Protein AF-A0A6J4VKR8-F1 (afdb_monomer)

Nearest PDB structures (foldseek):
  7odt-assembly1_a  TM=1.855E-01  e=5.784E+00  Homo sapiens

Structure (mmCIF, N/CA/C/O backbone):
data_AF-A0A6J4VKR8-F1
#
_entry.id   AF-A0A6J4VKR8-F1
#
loop_
_atom_site.group_PDB
_atom_site.id
_atom_site.type_symbol
_atom_site.label_atom_id
_atom_site.label_alt_id
_atom_site.label_comp_id
_atom_site.label_asym_id
_atom_site.label_entity_id
_atom_site.label_seq_id
_atom_site.pdbx_PDB_ins_code
_atom_site.Cartn_x
_atom_site.Cartn_y
_atom_site.Cartn_z
_atom_site.occupancy
_atom_site.B_iso_or_equiv
_atom_site.auth_seq_id
_atom_site.auth_comp_id
_atom_site.auth_asym_id
_atom_site.auth_atom_id
_atom_site.pdbx_PDB_model_num
ATOM 1 N N . MET A 1 1 ? -41.207 -8.679 22.354 1.00 46.62 1 MET A N 1
ATOM 2 C CA . MET A 1 1 ? -40.301 -7.636 22.873 1.00 46.62 1 MET A CA 1
ATOM 3 C C . MET A 1 1 ? -38.888 -8.066 22.545 1.00 46.62 1 MET A C 1
ATOM 5 O O . MET A 1 1 ? -38.474 -9.127 22.996 1.00 46.62 1 MET A O 1
ATOM 9 N N . GLU A 1 2 ? -38.214 -7.331 21.670 1.00 57.44 2 GLU A N 1
ATOM 10 C CA . GLU A 1 2 ? -36.848 -7.642 21.250 1.00 57.44 2 GLU A CA 1
ATOM 11 C C . GLU A 1 2 ? -35.891 -7.236 22.377 1.00 57.44 2 GLU A C 1
ATOM 13 O O . GLU A 1 2 ? -35.960 -6.120 22.885 1.00 57.44 2 GLU A O 1
ATOM 18 N N . THR A 1 3 ? -35.076 -8.176 22.856 1.00 74.75 3 THR A N 1
ATOM 19 C CA . THR A 1 3 ? -34.140 -7.924 23.958 1.00 74.75 3 THR A CA 1
ATOM 20 C C . THR A 1 3 ? -32.830 -7.422 23.375 1.00 74.75 3 THR A C 1
ATOM 22 O O . THR A 1 3 ? -32.037 -8.205 22.855 1.00 74.75 3 THR A O 1
ATOM 25 N N . THR A 1 4 ? -32.602 -6.112 23.457 1.00 83.56 4 THR A N 1
ATOM 26 C CA . THR A 1 4 ? -31.328 -5.499 23.070 1.00 83.56 4 THR A CA 1
ATOM 27 C C . THR A 1 4 ? -30.211 -6.016 23.975 1.00 83.56 4 THR A C 1
ATOM 29 O O . THR A 1 4 ? -30.364 -6.095 25.197 1.00 83.56 4 THR A O 1
ATOM 32 N N . ARG A 1 5 ? -29.083 -6.403 23.375 1.00 89.00 5 ARG A N 1
ATOM 33 C CA . ARG A 1 5 ? -27.924 -6.963 24.079 1.00 89.00 5 ARG A CA 1
ATOM 34 C C . ARG A 1 5 ? -26.658 -6.197 23.729 1.00 89.00 5 ARG A C 1
ATOM 36 O O . ARG A 1 5 ? -26.499 -5.710 22.612 1.00 89.00 5 ARG A O 1
ATOM 43 N N . LEU A 1 6 ? -25.750 -6.136 24.690 1.00 84.94 6 LEU A N 1
ATOM 44 C CA . LEU A 1 6 ? -24.392 -5.641 24.520 1.00 84.94 6 LEU A CA 1
ATOM 45 C C . LEU A 1 6 ? -23.575 -6.602 23.638 1.00 84.94 6 LEU A C 1
ATOM 47 O O . LEU A 1 6 ? -23.917 -7.776 23.484 1.00 84.94 6 LEU A O 1
ATOM 51 N N .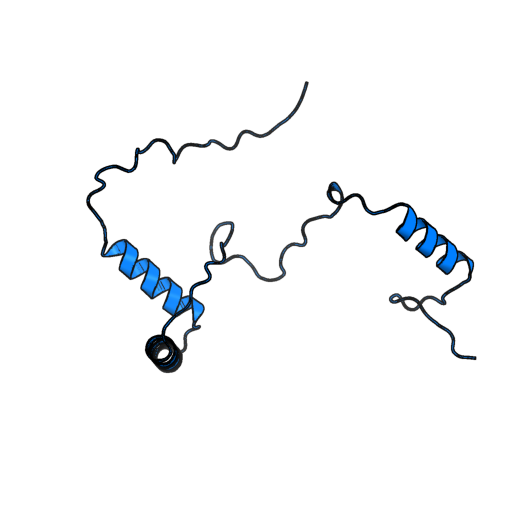 ARG A 1 7 ? -22.448 -6.130 23.084 1.00 84.88 7 ARG A N 1
ATOM 52 C CA . ARG A 1 7 ? -21.548 -6.946 22.235 1.00 84.88 7 ARG A CA 1
ATOM 53 C C . ARG A 1 7 ? -21.028 -8.217 22.915 1.00 84.88 7 ARG A C 1
ATOM 55 O O . ARG A 1 7 ? -20.684 -9.171 22.229 1.00 84.88 7 ARG A O 1
ATOM 62 N N . ASN A 1 8 ? -20.971 -8.231 24.243 1.00 85.25 8 ASN A N 1
ATOM 63 C CA . ASN A 1 8 ? -20.580 -9.385 25.055 1.00 85.25 8 ASN A CA 1
ATOM 64 C C . ASN A 1 8 ? -21.751 -10.354 25.346 1.00 85.25 8 ASN A C 1
ATOM 66 O O . ASN A 1 8 ? -21.578 -11.307 26.100 1.00 85.25 8 ASN A O 1
ATOM 70 N N . GLY A 1 9 ? -22.938 -10.115 24.777 1.00 86.56 9 GLY A N 1
ATOM 71 C CA . GLY A 1 9 ? -24.130 -10.949 24.938 1.00 86.56 9 GLY A CA 1
ATOM 72 C C . GLY A 1 9 ? -24.971 -10.650 26.182 1.00 86.56 9 GLY A C 1
ATOM 73 O O . GLY A 1 9 ? -26.026 -11.267 26.343 1.00 86.56 9 GLY A O 1
ATOM 74 N N . GLN A 1 10 ? -24.553 -9.713 27.039 1.00 87.69 10 GLN A N 1
ATOM 75 C CA . GLN A 1 10 ? -25.320 -9.329 28.226 1.00 87.69 10 GLN A CA 1
ATOM 76 C C . GLN A 1 10 ? -26.546 -8.476 27.862 1.00 87.69 10 GLN A C 1
ATOM 78 O O . GLN A 1 10 ? -26.496 -7.722 26.886 1.00 87.69 10 GLN A O 1
ATOM 83 N N . PRO A 1 11 ? -27.663 -8.589 28.603 1.00 89.31 11 PRO A N 1
ATOM 84 C CA . PRO A 1 11 ? -28.844 -7.763 28.369 1.00 89.31 11 PRO A CA 1
ATOM 85 C C . PRO A 1 11 ? -28.536 -6.285 28.626 1.00 89.31 11 PRO A C 1
ATOM 87 O O . PRO A 1 11 ? -27.877 -5.947 29.608 1.00 89.31 11 PRO A O 1
ATOM 90 N N . LEU A 1 12 ? -29.024 -5.405 27.750 1.00 89.50 12 LEU A N 1
ATOM 91 C CA . LEU A 1 12 ? -28.914 -3.964 27.950 1.00 89.50 12 LEU A CA 1
ATOM 92 C C . LEU A 1 12 ? -29.944 -3.525 29.003 1.00 89.50 12 LEU A C 1
ATOM 94 O O . LEU A 1 12 ? -31.138 -3.451 28.713 1.00 89.50 12 LEU A O 1
ATOM 98 N N . THR A 1 13 ? -29.486 -3.278 30.230 1.00 90.94 13 THR A N 1
ATOM 99 C CA . THR A 1 13 ? -30.304 -2.707 31.310 1.00 90.94 13 THR A CA 1
ATOM 100 C C . THR A 1 13 ? -30.277 -1.177 31.261 1.00 90.94 13 THR A C 1
ATOM 102 O O . THR A 1 13 ? -29.397 -0.587 30.634 1.00 90.94 13 THR A O 1
ATOM 105 N N . ALA A 1 14 ? -31.230 -0.521 31.933 1.00 87.94 14 ALA A N 1
ATOM 106 C CA . ALA A 1 14 ? -31.230 0.939 32.068 1.00 87.94 14 ALA A CA 1
ATOM 107 C C . ALA A 1 14 ? -29.949 1.438 32.762 1.00 87.94 14 ALA A C 1
ATOM 109 O O . ALA A 1 14 ? -29.295 2.347 32.271 1.00 87.94 14 ALA A O 1
ATOM 110 N N . GLU A 1 15 ? -29.520 0.746 33.818 1.00 87.44 15 GLU A N 1
ATOM 111 C CA . GLU A 1 15 ? -28.275 1.030 34.543 1.00 87.44 15 GLU A CA 1
ATOM 112 C C . GLU A 1 15 ? -27.036 0.924 33.639 1.00 87.44 15 GLU A C 1
ATOM 114 O O . GLU A 1 15 ? -26.147 1.770 33.697 1.00 87.44 15 GLU A O 1
ATOM 119 N N . ALA A 1 16 ? -26.983 -0.090 32.764 1.00 86.81 16 ALA A N 1
ATOM 120 C CA . ALA A 1 16 ? -25.905 -0.226 31.789 1.00 86.81 16 ALA A CA 1
ATOM 121 C C . ALA A 1 16 ? -25.934 0.907 30.753 1.00 86.81 16 ALA A C 1
ATOM 123 O O . ALA A 1 16 ? -24.880 1.371 30.328 1.00 86.81 16 ALA A O 1
ATOM 124 N N . SER A 1 17 ? -27.124 1.367 30.357 1.00 89.25 17 SER A N 1
ATOM 125 C CA . SER A 1 17 ? -27.273 2.511 29.455 1.00 89.25 17 SER A CA 1
ATOM 126 C C . SER A 1 17 ? -26.754 3.800 30.093 1.00 89.25 17 SER A C 1
ATOM 128 O O . SER A 1 17 ? -25.974 4.510 29.463 1.00 89.25 17 SER A O 1
ATOM 130 N N . ASP A 1 18 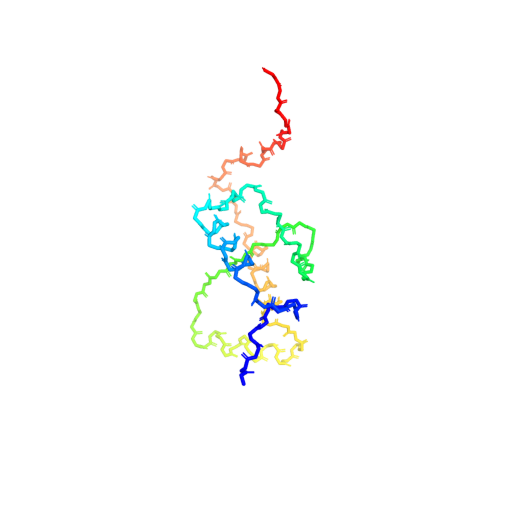? -27.132 4.080 31.340 1.00 90.81 18 ASP A N 1
ATOM 131 C CA . ASP A 1 18 ? -26.706 5.291 32.053 1.00 90.81 18 ASP A CA 1
ATOM 132 C C . ASP A 1 18 ? -25.192 5.294 32.303 1.00 90.81 18 ASP A C 1
ATOM 134 O O . ASP A 1 18 ? -24.528 6.314 32.112 1.00 90.81 18 ASP A O 1
ATOM 138 N N . ALA A 1 19 ? -24.618 4.135 32.642 1.00 87.50 19 ALA A N 1
ATOM 139 C CA . ALA A 1 19 ? -23.174 3.981 32.793 1.00 87.50 19 ALA A CA 1
ATOM 140 C C . ALA A 1 19 ? -22.414 4.257 31.483 1.00 87.50 19 ALA A C 1
ATOM 142 O O . ALA A 1 19 ? -21.392 4.941 31.502 1.00 87.50 19 ALA A O 1
ATOM 143 N N . LEU A 1 20 ? -22.929 3.777 30.345 1.00 86.38 20 LEU A N 1
ATOM 144 C CA . LEU A 1 20 ? -22.331 4.017 29.027 1.00 86.38 20 LEU A CA 1
ATOM 145 C C . LEU A 1 20 ? -22.429 5.488 28.599 1.00 86.38 20 LEU A C 1
ATOM 147 O O . LEU A 1 20 ? -21.496 6.010 27.992 1.00 86.38 20 LEU A O 1
ATOM 151 N N . VAL A 1 21 ? -23.538 6.164 28.920 1.00 90.44 21 VAL A N 1
ATOM 152 C CA . VAL A 1 21 ? -23.681 7.612 28.688 1.00 90.44 21 VAL A CA 1
ATOM 153 C C . VAL A 1 21 ? -22.660 8.379 29.526 1.00 90.44 21 VAL A C 1
ATOM 155 O O . VAL A 1 21 ? -21.942 9.221 28.993 1.00 90.44 21 VAL A O 1
ATOM 158 N N . GLN A 1 22 ? -22.531 8.045 30.810 1.00 88.94 22 GLN A N 1
ATOM 159 C CA . GLN A 1 22 ? -21.566 8.692 31.695 1.00 88.94 22 GLN A CA 1
ATOM 160 C C . GLN A 1 22 ? -20.118 8.475 31.229 1.00 88.94 22 GLN A C 1
ATOM 162 O O . GLN A 1 22 ? -19.314 9.407 31.267 1.00 88.94 22 GLN A O 1
ATOM 167 N N . GLU A 1 23 ? -19.778 7.267 30.774 1.00 83.06 23 GLU A N 1
ATOM 168 C CA . GLU A 1 23 ? -18.466 6.951 30.195 1.00 83.06 23 GLU A CA 1
ATOM 169 C C . GLU A 1 23 ? -18.178 7.822 28.962 1.00 83.06 23 GLU A C 1
ATOM 171 O O . GLU A 1 23 ? -17.100 8.409 28.857 1.00 83.06 23 GLU A O 1
ATOM 176 N N . ALA A 1 24 ? -19.157 7.971 28.065 1.00 84.06 24 ALA A N 1
ATOM 177 C CA . ALA A 1 24 ? -19.023 8.790 26.863 1.00 84.06 24 ALA A CA 1
ATOM 178 C C . ALA A 1 24 ? -18.826 10.287 27.174 1.00 84.06 24 ALA A C 1
ATOM 180 O O . ALA A 1 24 ? -17.996 10.933 26.535 1.00 84.06 24 ALA A O 1
ATOM 181 N N . GLU A 1 25 ? -19.549 1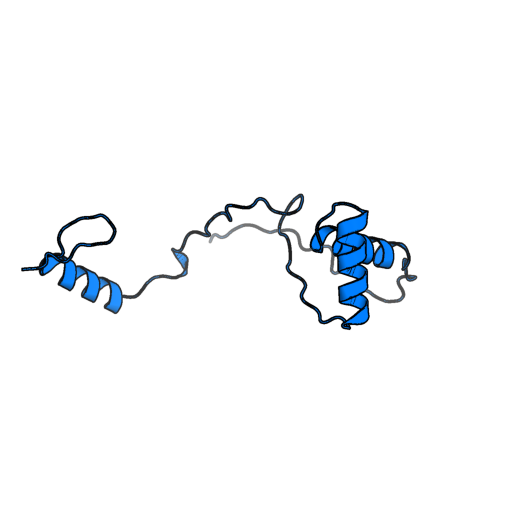0.820 28.162 1.00 89.25 25 GLU A N 1
ATOM 182 C CA . GLU A 1 25 ? -19.450 12.222 28.605 1.00 89.25 25 GLU A CA 1
ATOM 183 C C . GLU A 1 25 ? -18.137 12.513 29.355 1.00 89.25 25 GLU A C 1
ATOM 185 O O . GLU A 1 25 ? -17.585 13.608 29.257 1.00 89.25 25 GLU A O 1
ATOM 190 N N . THR A 1 26 ? -17.604 11.530 30.090 1.00 87.31 26 THR A N 1
ATOM 191 C CA . THR A 1 26 ? -16.343 11.671 30.846 1.00 87.31 26 THR A CA 1
ATOM 192 C C . THR A 1 26 ? -15.125 11.743 29.915 1.00 87.31 26 THR A C 1
ATOM 194 O O . THR A 1 26 ? -14.109 12.350 30.261 1.00 87.31 26 THR A O 1
ATOM 197 N N . GLY A 1 27 ? -15.239 11.174 28.711 1.00 74.44 27 GLY A N 1
ATOM 198 C CA . GLY A 1 27 ? -14.174 11.139 27.714 1.00 74.44 27 GLY A CA 1
ATOM 199 C C . GLY A 1 27 ? -13.101 10.084 28.009 1.00 74.44 27 GLY A C 1
ATOM 200 O O . GLY A 1 27 ? -12.989 9.550 29.110 1.00 74.44 27 GLY A O 1
ATOM 201 N N . PHE A 1 28 ? -12.292 9.766 26.995 1.00 77.62 28 PHE A N 1
ATOM 202 C CA . PHE A 1 28 ? -11.190 8.804 27.105 1.00 77.62 28 PHE A CA 1
ATOM 203 C C . PHE A 1 28 ? -9.848 9.532 27.198 1.00 77.62 28 PHE A C 1
ATOM 205 O O . PHE A 1 28 ? -9.618 10.462 26.430 1.00 77.62 28 PHE A O 1
ATOM 212 N N . ALA A 1 29 ? -8.953 9.070 28.078 1.00 80.81 29 ALA A N 1
ATOM 213 C CA . ALA A 1 29 ? -7.560 9.516 28.153 1.00 80.81 29 ALA A CA 1
ATOM 214 C C . ALA A 1 29 ? -6.729 8.816 27.056 1.00 80.81 29 ALA A C 1
ATOM 216 O O . ALA A 1 29 ? -6.449 7.615 27.183 1.00 80.81 29 ALA A O 1
ATOM 217 N N . PRO A 1 30 ? -6.346 9.498 25.956 1.00 74.69 30 PRO A N 1
ATOM 218 C CA . PRO A 1 30 ? -5.660 8.864 24.828 1.00 74.69 30 PRO A CA 1
ATOM 219 C C . PRO A 1 30 ? -4.323 8.223 25.216 1.00 74.69 30 PRO A C 1
ATOM 221 O O . PRO A 1 30 ? -3.892 7.252 24.598 1.00 74.69 30 PRO A O 1
ATOM 224 N N . GLU A 1 31 ? -3.690 8.729 26.272 1.00 77.56 31 GLU A N 1
ATOM 225 C CA . GLU A 1 31 ? -2.407 8.270 26.808 1.00 77.56 31 GLU A CA 1
ATOM 226 C C . GLU A 1 31 ? -2.511 6.874 27.443 1.00 77.56 31 GLU A C 1
ATOM 228 O O . GLU A 1 31 ? -1.514 6.164 27.565 1.00 77.56 31 GLU A O 1
ATOM 233 N N . GLN A 1 32 ? -3.719 6.456 27.831 1.00 79.31 32 GLN A N 1
ATOM 234 C CA . GLN A 1 32 ? -3.988 5.137 28.410 1.00 79.31 32 GLN A CA 1
ATOM 235 C C . GLN A 1 32 ? -4.260 4.067 27.343 1.00 79.31 32 GLN A C 1
ATOM 237 O O . GLN A 1 32 ? -4.340 2.872 27.657 1.00 79.31 32 GLN A O 1
ATOM 242 N N . ILE A 1 33 ? -4.394 4.467 26.075 1.00 78.94 33 ILE A N 1
ATOM 243 C CA . ILE A 1 33 ? -4.622 3.543 24.967 1.00 78.94 33 ILE A CA 1
ATOM 244 C C . ILE A 1 33 ? -3.328 2.772 24.712 1.00 78.94 33 ILE A C 1
ATOM 246 O O . ILE A 1 33 ? -2.353 3.294 24.173 1.00 78.94 33 ILE A O 1
ATOM 250 N N . ARG A 1 34 ? -3.320 1.484 25.071 1.00 72.44 34 ARG A N 1
ATOM 251 C CA . ARG A 1 34 ? -2.192 0.604 24.754 1.00 72.44 34 ARG A CA 1
ATOM 252 C C . ARG A 1 34 ? -2.074 0.446 23.235 1.00 72.44 34 ARG A C 1
ATOM 254 O O . ARG A 1 34 ? -3.065 0.072 22.597 1.00 72.44 34 ARG A O 1
ATOM 261 N N . PRO A 1 35 ? -0.881 0.651 22.647 1.00 65.62 35 PRO A N 1
ATOM 262 C CA . PRO A 1 35 ? -0.645 0.336 21.250 1.00 65.62 35 PRO A CA 1
ATOM 263 C C . PRO A 1 35 ? -0.963 -1.135 21.018 1.00 65.62 35 PRO A C 1
ATOM 265 O O . PRO A 1 35 ? -0.418 -2.025 21.674 1.00 65.62 35 PRO A O 1
ATOM 268 N N . ARG A 1 36 ? -1.875 -1.403 20.089 1.00 66.56 36 ARG A N 1
ATOM 269 C CA . ARG A 1 36 ? -2.165 -2.769 19.680 1.00 66.56 36 ARG A CA 1
ATOM 270 C C . ARG A 1 36 ? -0.945 -3.265 18.907 1.00 66.56 36 ARG A C 1
ATOM 272 O O . ARG A 1 36 ? -0.580 -2.660 17.900 1.00 66.56 36 ARG A O 1
ATOM 279 N N . THR A 1 37 ? -0.304 -4.338 19.368 1.00 59.59 37 THR A N 1
ATOM 280 C CA . THR A 1 37 ? 0.672 -5.054 18.541 1.00 59.59 37 THR A CA 1
ATOM 281 C C . THR A 1 37 ? -0.040 -5.442 17.258 1.00 59.59 37 THR A C 1
ATOM 283 O O . THR A 1 37 ? -1.054 -6.138 17.301 1.00 59.59 37 THR A O 1
ATOM 286 N N . ALA A 1 38 ? 0.424 -4.913 16.127 1.00 60.31 38 ALA A N 1
ATOM 287 C CA . ALA A 1 38 ? -0.124 -5.291 14.840 1.00 60.31 38 ALA A CA 1
ATOM 288 C C . ALA A 1 38 ? 0.011 -6.814 14.704 1.00 60.31 38 ALA A C 1
ATOM 290 O O . ALA A 1 38 ? 1.103 -7.348 14.879 1.00 60.31 38 ALA A O 1
ATOM 291 N N . ASP A 1 39 ? -1.082 -7.508 14.374 1.00 59.72 39 ASP A N 1
ATOM 292 C CA . ASP A 1 39 ? -1.094 -8.971 14.194 1.00 59.72 39 ASP A CA 1
ATOM 293 C C . ASP A 1 39 ? -0.132 -9.446 13.087 1.00 59.72 39 ASP A C 1
ATOM 295 O O . ASP A 1 39 ? 0.123 -10.638 12.929 1.00 59.72 39 ASP A O 1
ATOM 299 N N . ARG A 1 40 ? 0.413 -8.515 12.294 1.00 57.81 40 ARG A N 1
ATOM 300 C CA . ARG A 1 40 ? 1.389 -8.794 11.249 1.00 57.81 40 ARG A CA 1
ATOM 301 C C . ARG A 1 40 ? 2.785 -8.348 11.707 1.00 57.81 40 ARG A C 1
ATOM 303 O O . ARG A 1 40 ? 2.964 -7.157 11.967 1.00 57.81 40 ARG A O 1
ATOM 310 N N . PRO A 1 41 ? 3.773 -9.261 11.753 1.00 61.12 41 PRO A N 1
ATOM 311 C CA . PRO A 1 41 ? 5.141 -8.905 12.104 1.00 61.12 41 PRO A CA 1
ATOM 312 C C . PRO A 1 41 ? 5.707 -7.850 11.137 1.00 61.12 41 PRO A C 1
ATOM 314 O O . PRO A 1 41 ? 5.342 -7.843 9.953 1.00 61.12 41 PRO A O 1
ATOM 317 N N . PRO A 1 42 ? 6.582 -6.953 11.625 1.00 60.91 42 PRO A N 1
ATOM 318 C CA . PRO A 1 42 ? 7.239 -5.963 10.785 1.00 60.91 42 PRO A CA 1
ATOM 319 C C . PRO A 1 42 ? 8.102 -6.628 9.705 1.00 60.91 42 PRO A C 1
ATOM 321 O O . PRO A 1 42 ? 8.570 -7.760 9.844 1.00 60.91 42 PRO A O 1
ATOM 324 N N . LEU A 1 43 ? 8.31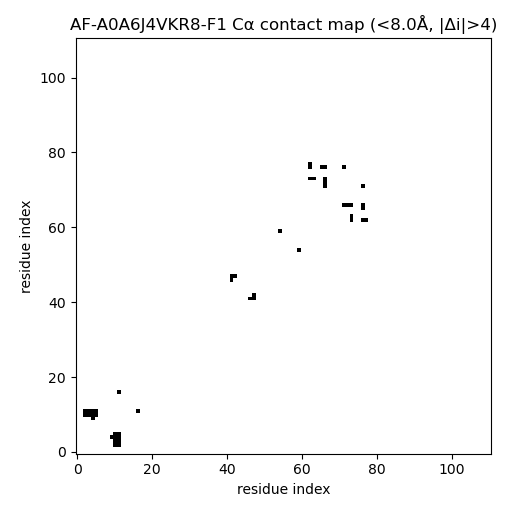9 -5.907 8.606 1.00 62.84 43 LEU A N 1
ATOM 325 C CA . LEU A 1 43 ? 9.257 -6.304 7.562 1.00 62.84 43 LEU A CA 1
ATOM 326 C C . LEU A 1 43 ? 10.689 -6.066 8.068 1.00 62.84 43 LEU A C 1
ATOM 328 O O . LEU A 1 43 ? 11.215 -4.966 7.929 1.00 62.84 43 LEU A O 1
ATOM 332 N N . GLY A 1 44 ? 11.299 -7.100 8.654 1.00 65.50 44 GLY A N 1
ATOM 333 C CA . GLY A 1 44 ? 12.685 -7.086 9.139 1.00 65.50 44 GLY A CA 1
ATOM 334 C C . GLY A 1 44 ? 12.833 -6.713 10.618 1.00 65.50 44 GLY A C 1
ATOM 335 O O . GLY A 1 44 ? 11.903 -6.858 11.411 1.00 65.50 44 GLY A O 1
ATOM 336 N N . TYR A 1 45 ? 14.030 -6.255 10.996 1.00 58.09 45 TYR A N 1
ATOM 337 C CA . TYR A 1 45 ? 14.323 -5.788 12.352 1.00 58.09 45 TYR A CA 1
ATOM 338 C C . TYR A 1 45 ? 13.893 -4.321 12.50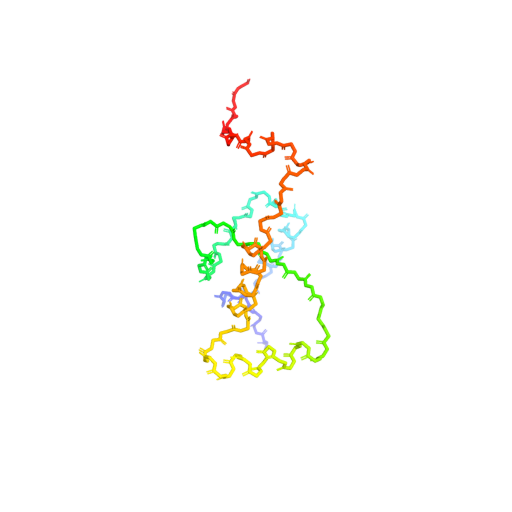6 1.00 58.09 45 TYR A C 1
ATOM 340 O O . TYR A 1 45 ? 14.549 -3.425 11.982 1.00 58.09 45 TYR A O 1
ATOM 348 N N . GLY A 1 46 ? 12.801 -4.076 13.237 1.00 66.25 46 GLY A N 1
ATOM 349 C CA . GLY A 1 46 ? 12.363 -2.731 13.632 1.00 66.25 46 GLY A CA 1
ATOM 350 C C . GLY A 1 46 ? 11.135 -2.193 12.890 1.00 66.25 46 GLY A C 1
ATOM 351 O O . GLY A 1 46 ? 10.385 -2.927 12.249 1.00 66.25 46 GLY A O 1
ATOM 352 N N . THR A 1 47 ? 10.892 -0.890 13.033 1.00 70.38 47 THR A N 1
ATOM 353 C CA . THR A 1 47 ? 9.707 -0.205 12.499 1.00 70.38 47 THR A CA 1
ATOM 354 C C . THR A 1 47 ? 9.730 -0.153 10.972 1.00 70.38 47 THR A C 1
ATOM 356 O O . THR A 1 47 ? 10.660 0.377 10.371 1.00 70.38 47 THR A O 1
ATOM 359 N N . SER A 1 48 ? 8.679 -0.659 10.323 1.00 73.12 48 SER A N 1
ATOM 360 C CA . SER A 1 48 ? 8.498 -0.522 8.874 1.00 73.12 48 SER A CA 1
ATOM 361 C C . SER A 1 48 ? 7.747 0.769 8.536 1.00 73.12 48 SER A C 1
ATOM 363 O O . SER A 1 48 ? 6.633 0.982 9.014 1.00 73.12 48 SER A O 1
ATOM 365 N N . PHE A 1 49 ? 8.317 1.607 7.668 1.00 79.94 49 PHE A N 1
ATOM 366 C CA . PHE A 1 49 ? 7.674 2.838 7.198 1.00 79.94 49 PHE A CA 1
ATOM 367 C C . PHE A 1 49 ? 6.884 2.603 5.907 1.00 79.94 49 PHE A C 1
ATOM 369 O O . PHE A 1 49 ? 7.329 1.900 4.998 1.00 79.94 49 PHE A O 1
ATOM 376 N N . ARG A 1 50 ? 5.699 3.215 5.805 1.00 82.44 50 ARG A N 1
ATOM 377 C CA . ARG A 1 50 ? 4.875 3.160 4.592 1.00 82.44 50 ARG A CA 1
ATOM 378 C C . ARG A 1 50 ? 5.231 4.321 3.667 1.00 82.44 50 ARG A C 1
ATOM 380 O O . ARG A 1 50 ? 4.925 5.467 3.976 1.00 82.44 50 ARG A O 1
ATOM 387 N N . VAL A 1 51 ? 5.780 4.008 2.497 1.00 82.69 51 VAL A N 1
ATOM 388 C CA . VAL A 1 51 ? 6.011 4.974 1.413 1.00 82.69 51 VAL A CA 1
ATOM 389 C C . VAL A 1 51 ? 4.880 4.853 0.389 1.00 82.69 51 VAL A C 1
ATOM 391 O O . VAL A 1 51 ? 4.547 3.749 -0.040 1.00 82.69 51 VAL A O 1
ATOM 394 N N . GLN A 1 52 ? 4.256 5.974 0.018 1.00 89.06 52 GLN A N 1
ATOM 395 C CA . GLN A 1 52 ? 3.179 6.021 -0.979 1.00 89.06 52 GLN A CA 1
ATOM 396 C C . GLN A 1 52 ? 3.557 6.990 -2.095 1.00 89.06 52 GLN A C 1
ATOM 398 O O . GLN A 1 52 ? 3.840 8.153 -1.829 1.00 89.06 52 GLN A O 1
ATOM 403 N N . PHE A 1 53 ? 3.527 6.526 -3.341 1.00 89.62 53 PHE A N 1
ATOM 404 C CA . PHE A 1 53 ? 3.766 7.355 -4.518 1.00 89.62 53 PHE A CA 1
ATOM 405 C C . PHE A 1 53 ? 2.887 6.895 -5.680 1.00 89.62 53 PHE A C 1
ATOM 407 O O . PHE A 1 53 ? 2.375 5.773 -5.694 1.00 89.62 53 PHE A O 1
ATOM 414 N N . ARG A 1 54 ? 2.680 7.791 -6.646 1.00 93.81 54 ARG A N 1
ATOM 415 C CA . ARG A 1 54 ? 1.931 7.496 -7.870 1.00 93.81 54 ARG A CA 1
ATOM 416 C C . ARG A 1 54 ? 2.886 7.004 -8.948 1.00 93.81 54 ARG A C 1
ATOM 418 O O . ARG A 1 54 ? 4.001 7.498 -9.062 1.00 93.81 54 ARG A O 1
ATOM 425 N N . VAL A 1 55 ? 2.414 6.067 -9.758 1.00 92.94 55 VAL A N 1
ATOM 426 C CA . VAL A 1 55 ? 3.126 5.554 -10.931 1.00 92.94 55 VAL A CA 1
ATOM 427 C C . VAL A 1 55 ? 2.257 5.712 -12.170 1.00 92.94 55 VAL A C 1
ATOM 429 O O . VAL A 1 55 ? 1.034 5.827 -12.066 1.00 92.94 55 VAL A O 1
ATOM 432 N N . SER A 1 56 ? 2.884 5.721 -13.345 1.00 96.06 56 SER A N 1
ATOM 433 C CA . SER A 1 56 ? 2.140 5.673 -14.605 1.00 96.06 56 SER A CA 1
ATOM 434 C C . SER A 1 56 ? 1.407 4.332 -14.754 1.00 96.06 56 SER A C 1
ATOM 436 O O . SER A 1 56 ? 1.817 3.325 -14.168 1.00 96.06 56 SER A O 1
ATOM 438 N N . SER A 1 57 ? 0.352 4.297 -15.572 1.00 95.50 57 SER A N 1
ATOM 439 C CA . SER A 1 57 ? -0.361 3.051 -15.891 1.00 95.50 57 SER A CA 1
ATOM 440 C C . SER A 1 57 ? 0.574 2.001 -16.496 1.00 95.50 57 SER A C 1
ATOM 442 O O . SER A 1 57 ? 0.551 0.849 -16.079 1.00 95.50 57 SER A O 1
ATOM 444 N N . ALA A 1 58 ? 1.465 2.409 -17.403 1.00 95.44 58 ALA A N 1
ATOM 445 C CA . ALA A 1 58 ? 2.448 1.523 -18.021 1.00 95.44 58 ALA A CA 1
ATOM 446 C C . ALA A 1 58 ? 3.392 0.891 -16.983 1.00 95.44 58 ALA A C 1
ATOM 448 O O . ALA A 1 58 ? 3.664 -0.308 -17.029 1.00 95.44 58 ALA A O 1
ATOM 449 N N . THR A 1 59 ? 3.853 1.678 -16.007 1.00 93.81 59 THR A N 1
ATOM 450 C CA . THR A 1 59 ? 4.691 1.182 -14.906 1.00 93.81 59 THR A CA 1
ATOM 451 C C . THR A 1 59 ? 3.934 0.190 -14.026 1.00 93.81 59 THR A C 1
ATOM 453 O O . THR A 1 59 ? 4.504 -0.818 -13.610 1.00 93.81 59 THR A O 1
ATOM 456 N N . PHE A 1 60 ? 2.654 0.449 -13.751 1.00 93.50 60 PHE A N 1
ATOM 457 C CA . PHE A 1 60 ? 1.823 -0.455 -12.961 1.00 93.50 60 PHE A CA 1
ATOM 458 C C . PHE A 1 60 ? 1.590 -1.798 -13.671 1.00 93.50 60 PHE A C 1
ATOM 460 O O . PHE A 1 60 ? 1.765 -2.849 -13.056 1.00 93.50 60 PHE A O 1
ATOM 467 N N . GLU A 1 61 ? 1.290 -1.783 -14.970 1.00 96.25 61 GLU A N 1
ATOM 468 C CA . GLU A 1 61 ? 1.133 -3.011 -15.762 1.00 96.25 61 GLU A CA 1
ATOM 469 C C . GLU A 1 61 ? 2.435 -3.819 -15.835 1.00 96.25 61 GLU A C 1
ATOM 471 O O . GLU A 1 61 ? 2.430 -5.036 -15.639 1.00 96.25 61 GLU A O 1
ATOM 476 N N . ALA A 1 62 ? 3.575 -3.148 -16.030 1.00 94.81 62 ALA A N 1
ATOM 477 C CA . ALA A 1 62 ? 4.883 -3.800 -16.011 1.00 94.81 62 ALA A CA 1
ATOM 478 C C . ALA A 1 62 ? 5.182 -4.448 -14.647 1.00 94.81 62 ALA A C 1
ATOM 480 O O . ALA A 1 62 ? 5.697 -5.568 -14.586 1.00 94.81 62 ALA A O 1
ATOM 481 N N . LEU A 1 63 ? 4.816 -3.776 -13.550 1.00 93.88 63 LEU A N 1
ATOM 482 C CA . LEU A 1 63 ? 4.938 -4.314 -12.197 1.00 93.88 63 LEU A CA 1
ATOM 483 C C . LEU A 1 63 ? 4.071 -5.568 -12.020 1.00 93.88 63 LEU A C 1
ATOM 485 O O . LEU A 1 63 ? 4.572 -6.588 -11.547 1.00 93.88 63 LEU A O 1
ATOM 489 N N . LEU A 1 64 ? 2.808 -5.537 -12.455 1.00 94.25 64 LEU A N 1
ATOM 490 C CA . LEU A 1 64 ? 1.916 -6.698 -12.391 1.00 94.25 64 LEU A CA 1
ATOM 491 C C . LEU A 1 64 ? 2.432 -7.873 -13.226 1.00 94.25 64 LEU A C 1
ATOM 493 O O . LEU A 1 64 ? 2.461 -9.004 -12.734 1.00 94.25 64 LEU A O 1
ATOM 497 N N . ALA A 1 65 ? 2.890 -7.626 -14.453 1.00 94.44 65 ALA A N 1
ATOM 498 C CA . ALA A 1 65 ? 3.482 -8.664 -15.292 1.00 94.44 65 ALA A CA 1
ATOM 499 C C . ALA A 1 65 ? 4.659 -9.348 -14.578 1.00 94.44 65 ALA A C 1
ATOM 501 O O . ALA A 1 65 ? 4.742 -10.578 -14.548 1.00 94.44 65 ALA A O 1
ATOM 502 N N . ARG A 1 66 ? 5.506 -8.555 -13.911 1.00 93.00 66 ARG A N 1
ATOM 503 C CA . ARG A 1 66 ? 6.670 -9.059 -13.182 1.00 93.00 66 ARG A CA 1
ATOM 504 C C . ARG A 1 66 ? 6.308 -9.846 -11.923 1.00 93.00 66 ARG A C 1
ATOM 506 O O . ARG A 1 66 ? 6.932 -10.864 -11.637 1.00 93.00 66 ARG A O 1
ATOM 513 N N . THR A 1 67 ? 5.263 -9.437 -11.199 1.00 93.62 67 THR A N 1
ATOM 514 C CA . THR A 1 67 ? 4.769 -10.212 -10.042 1.00 93.62 67 THR A CA 1
ATOM 515 C C . THR A 1 67 ? 4.302 -11.605 -10.437 1.00 93.62 67 THR A C 1
ATOM 517 O O . THR A 1 67 ? 4.604 -12.574 -9.742 1.00 93.62 67 THR A O 1
ATOM 520 N N . ARG A 1 68 ? 3.627 -11.719 -11.588 1.00 93.19 68 ARG A N 1
ATOM 521 C CA . ARG A 1 68 ? 3.167 -13.001 -12.131 1.00 93.19 68 ARG A CA 1
ATOM 522 C C . ARG A 1 68 ? 4.332 -13.872 -12.591 1.00 93.19 68 ARG A C 1
ATOM 524 O O . ARG A 1 68 ? 4.314 -15.066 -12.320 1.00 93.19 68 ARG A O 1
ATOM 531 N N . SER A 1 69 ? 5.337 -13.294 -13.254 1.00 93.94 69 SER A N 1
ATOM 532 C CA . SER A 1 69 ? 6.486 -14.067 -13.742 1.00 93.94 69 SER A CA 1
ATOM 533 C C . SER A 1 69 ? 7.391 -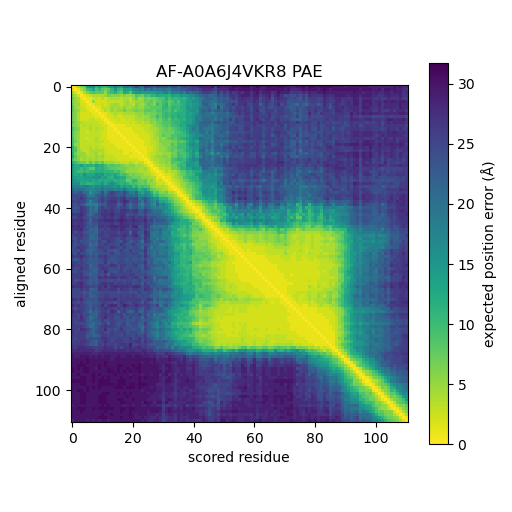14.566 -12.618 1.00 93.94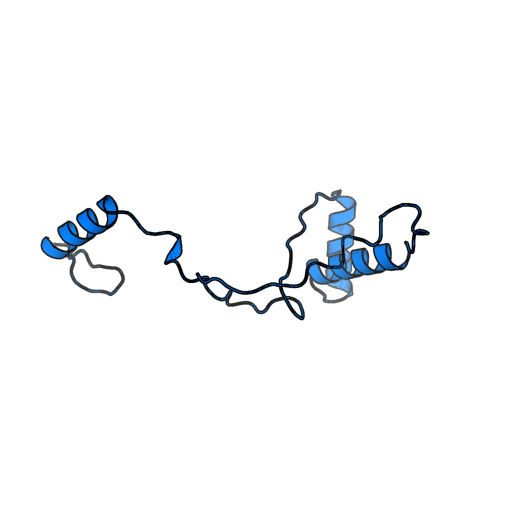 69 SER A C 1
ATOM 535 O O . SER A 1 69 ? 7.930 -15.661 -12.716 1.00 93.94 69 SER A O 1
ATOM 537 N N . GLU A 1 70 ? 7.576 -13.769 -11.561 1.00 90.56 70 GLU A N 1
ATOM 538 C CA . GLU A 1 70 ? 8.477 -14.114 -10.454 1.00 90.56 70 GLU A CA 1
ATOM 539 C C . GLU A 1 70 ? 7.762 -14.832 -9.294 1.00 90.56 70 GLU A C 1
ATOM 541 O O . GLU A 1 70 ? 8.431 -15.295 -8.377 1.00 90.56 70 GLU A O 1
ATOM 546 N N . ASN A 1 71 ? 6.426 -14.946 -9.327 1.00 91.44 71 ASN A N 1
ATOM 547 C CA . ASN A 1 71 ? 5.583 -15.439 -8.227 1.00 91.44 71 ASN A CA 1
ATOM 548 C C . ASN A 1 71 ? 5.853 -14.708 -6.895 1.00 91.44 71 ASN A C 1
ATOM 550 O O . ASN A 1 71 ? 6.013 -15.317 -5.837 1.00 91.44 71 ASN A O 1
ATOM 554 N N . ARG A 1 72 ? 5.948 -13.375 -6.967 1.00 91.12 72 ARG A N 1
ATOM 555 C CA . ARG A 1 72 ? 6.318 -12.494 -5.846 1.00 91.12 72 ARG A CA 1
ATOM 556 C C . ARG A 1 72 ? 5.316 -11.371 -5.667 1.00 91.12 72 ARG A C 1
ATOM 558 O O . ARG A 1 72 ? 4.636 -10.966 -6.609 1.00 91.12 72 ARG A O 1
ATOM 565 N N . GLY A 1 73 ? 5.234 -10.839 -4.451 1.00 90.75 73 GLY A N 1
ATOM 566 C CA . GLY A 1 73 ? 4.317 -9.746 -4.138 1.00 90.75 73 GLY A CA 1
ATOM 567 C C . GLY A 1 73 ? 4.739 -8.417 -4.772 1.00 90.75 73 GLY A C 1
ATOM 568 O O . GLY A 1 73 ? 5.926 -8.115 -4.885 1.00 90.75 73 GLY A O 1
ATOM 569 N N . VAL A 1 74 ? 3.759 -7.567 -5.096 1.00 90.56 74 VAL A N 1
ATOM 570 C CA . VAL A 1 74 ? 3.977 -6.201 -5.622 1.00 90.56 74 VAL A CA 1
ATOM 571 C C . VAL A 1 74 ? 4.962 -5.416 -4.750 1.00 90.56 74 VAL A C 1
ATOM 573 O O . VAL A 1 74 ? 5.924 -4.842 -5.253 1.00 90.56 74 VAL A O 1
ATOM 576 N N . SER A 1 75 ? 4.753 -5.422 -3.430 1.00 87.94 75 SER A N 1
ATOM 577 C CA . SER A 1 75 ? 5.603 -4.699 -2.479 1.00 87.94 75 SER A CA 1
ATOM 578 C C . SER A 1 75 ? 7.026 -5.247 -2.399 1.00 87.94 75 SER A C 1
ATOM 580 O O . SER A 1 75 ? 7.942 -4.502 -2.070 1.00 87.94 75 SER A O 1
ATOM 582 N N . GLU A 1 76 ? 7.222 -6.533 -2.679 1.00 89.00 76 GLU A N 1
ATOM 583 C CA . GLU A 1 76 ? 8.541 -7.161 -2.663 1.00 89.00 76 GLU A CA 1
ATOM 584 C C . GLU A 1 76 ? 9.353 -6.758 -3.897 1.00 89.00 76 GLU A C 1
ATOM 586 O O . GLU A 1 76 ? 10.506 -6.347 -3.771 1.00 89.00 76 GLU A O 1
ATOM 591 N N . ILE A 1 77 ? 8.724 -6.783 -5.077 1.00 92.81 77 ILE A N 1
ATOM 592 C CA . ILE A 1 77 ? 9.343 -6.309 -6.321 1.00 92.81 77 ILE A CA 1
ATOM 593 C C . ILE A 1 77 ? 9.635 -4.810 -6.244 1.00 92.81 77 ILE A C 1
ATOM 595 O O . ILE A 1 77 ? 10.730 -4.384 -6.604 1.00 92.81 77 ILE A O 1
ATOM 599 N N . ALA A 1 78 ? 8.687 -4.013 -5.740 1.00 91.31 78 ALA A N 1
ATOM 600 C CA . ALA A 1 78 ? 8.878 -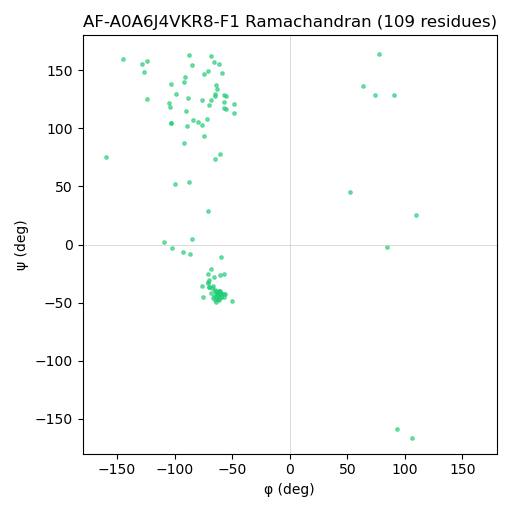2.575 -5.574 1.00 91.31 78 ALA A CA 1
ATOM 601 C C . ALA A 1 78 ? 10.040 -2.260 -4.622 1.00 91.31 78 ALA A C 1
ATOM 603 O O . ALA A 1 78 ? 10.842 -1.376 -4.914 1.00 91.31 78 ALA A O 1
ATOM 604 N N . ARG A 1 79 ? 10.164 -3.007 -3.515 1.00 89.19 79 ARG A N 1
ATOM 605 C CA . ARG A 1 79 ? 11.275 -2.835 -2.575 1.00 89.19 79 ARG A CA 1
ATOM 606 C C . ARG A 1 79 ? 12.612 -3.159 -3.226 1.00 89.19 79 ARG A C 1
ATOM 608 O O . ARG A 1 79 ? 13.501 -2.326 -3.170 1.00 89.19 79 ARG A O 1
ATOM 615 N N . LEU A 1 80 ? 12.730 -4.300 -3.905 1.00 90.12 80 LEU A N 1
ATOM 616 C CA . LEU A 1 80 ? 13.969 -4.648 -4.601 1.00 90.12 80 LEU A CA 1
ATOM 617 C C . LEU A 1 80 ? 14.352 -3.638 -5.681 1.00 90.12 80 LEU A C 1
ATOM 619 O O . LEU A 1 80 ? 15.532 -3.361 -5.862 1.00 90.12 80 LEU A O 1
ATOM 623 N N . ALA A 1 81 ? 13.378 -3.133 -6.439 1.00 90.88 81 ALA A N 1
ATOM 624 C CA . ALA A 1 81 ? 13.643 -2.129 -7.462 1.00 90.88 81 ALA A CA 1
ATOM 625 C C . ALA A 1 81 ? 14.194 -0.842 -6.833 1.00 90.88 81 ALA A C 1
ATOM 627 O O . ALA A 1 81 ? 15.164 -0.288 -7.342 1.00 90.88 81 ALA A O 1
ATOM 628 N N . LEU A 1 82 ? 13.612 -0.413 -5.708 1.00 89.75 82 LEU A N 1
ATOM 629 C CA . LEU A 1 82 ? 14.077 0.748 -4.957 1.00 89.75 82 LEU A CA 1
ATOM 630 C C . LEU A 1 82 ? 15.459 0.513 -4.331 1.00 89.75 82 LEU A C 1
ATOM 632 O O . LEU A 1 82 ? 16.328 1.364 -4.463 1.00 89.75 82 LEU A O 1
ATOM 636 N N . GLU A 1 83 ? 15.682 -0.637 -3.694 1.00 89.75 83 GLU A N 1
ATOM 637 C CA . GLU A 1 83 ? 16.975 -1.010 -3.103 1.00 89.75 83 GLU A CA 1
ATOM 638 C C . GLU A 1 83 ? 18.081 -1.044 -4.162 1.00 89.75 83 GLU A C 1
ATOM 640 O O . GLU A 1 83 ? 19.141 -0.467 -3.951 1.00 89.75 83 GLU A O 1
ATOM 645 N N . ARG A 1 84 ? 17.821 -1.648 -5.330 1.00 90.38 84 ARG A N 1
ATOM 646 C CA . ARG A 1 84 ? 18.775 -1.665 -6.451 1.00 90.38 84 ARG A CA 1
ATOM 647 C C . ARG A 1 84 ? 19.082 -0.265 -6.954 1.00 90.38 84 ARG A C 1
ATOM 649 O O . ARG A 1 84 ? 20.247 0.070 -7.084 1.00 90.38 84 ARG A O 1
ATOM 656 N N . TYR A 1 85 ? 18.051 0.549 -7.173 1.00 88.56 85 TYR A N 1
ATOM 657 C CA . TYR A 1 85 ? 18.225 1.929 -7.618 1.00 88.56 85 TYR A CA 1
ATOM 658 C C . TYR A 1 85 ? 19.108 2.731 -6.647 1.00 88.56 85 TYR A C 1
ATOM 660 O O . TYR A 1 85 ? 20.037 3.400 -7.077 1.00 88.56 85 TYR A O 1
ATOM 668 N N . LEU A 1 86 ? 18.872 2.602 -5.336 1.00 88.81 86 LEU A N 1
ATOM 669 C CA . LEU A 1 86 ? 19.667 3.280 -4.305 1.00 88.81 86 LEU A CA 1
ATOM 670 C C . LEU A 1 86 ? 21.093 2.723 -4.162 1.00 88.81 86 LEU A C 1
ATOM 672 O O . LEU A 1 86 ? 21.992 3.464 -3.778 1.00 88.81 86 LEU A O 1
ATOM 676 N N . CYS A 1 87 ? 21.306 1.433 -4.432 1.00 84.44 87 CYS A N 1
ATOM 677 C CA . CYS A 1 87 ? 22.641 0.831 -4.430 1.00 84.44 87 CYS A CA 1
ATOM 678 C C . CYS A 1 87 ? 23.457 1.194 -5.677 1.00 84.44 87 CYS A C 1
ATOM 680 O O . CYS A 1 87 ? 24.670 1.356 -5.565 1.00 84.44 87 CYS A O 1
ATOM 682 N N . ASP A 1 88 ? 22.811 1.311 -6.838 1.00 71.06 88 ASP A N 1
ATOM 683 C CA . ASP A 1 88 ? 23.458 1.718 -8.089 1.00 71.06 88 ASP A CA 1
ATOM 684 C C . ASP A 1 88 ? 23.835 3.214 -8.047 1.00 71.06 88 ASP A C 1
ATOM 686 O O . ASP A 1 88 ? 24.882 3.613 -8.558 1.00 71.06 88 ASP A O 1
ATOM 690 N N . ASP A 1 89 ? 23.034 4.023 -7.346 1.00 56.81 89 ASP A N 1
ATOM 691 C CA . ASP A 1 89 ? 23.278 5.435 -7.048 1.00 56.81 89 ASP A CA 1
ATOM 692 C C . ASP A 1 89 ? 24.115 5.615 -5.760 1.00 56.81 89 ASP A C 1
ATOM 694 O O . ASP A 1 89 ? 23.748 6.402 -4.884 1.00 56.81 89 ASP A O 1
ATOM 698 N N . THR A 1 90 ? 25.292 4.978 -5.626 1.00 53.97 90 THR A N 1
ATOM 699 C CA . THR A 1 90 ? 26.337 5.545 -4.741 1.00 53.97 90 THR A CA 1
ATOM 700 C C . THR A 1 90 ? 26.793 6.883 -5.328 1.00 53.97 90 THR A C 1
ATOM 702 O O . THR A 1 90 ? 27.853 7.009 -5.941 1.00 53.97 90 THR A O 1
ATOM 705 N N . ILE A 1 91 ? 25.929 7.881 -5.188 1.00 51.81 91 ILE A N 1
ATOM 706 C CA . ILE A 1 91 ? 26.154 9.287 -5.453 1.00 51.81 91 ILE A CA 1
ATOM 707 C C . ILE A 1 91 ? 27.373 9.666 -4.607 1.00 51.81 91 ILE A C 1
ATOM 709 O O . ILE A 1 91 ? 27.370 9.380 -3.406 1.00 51.81 91 ILE A O 1
ATOM 713 N N . PRO A 1 92 ? 28.428 10.289 -5.168 1.00 42.03 92 PRO A N 1
ATOM 714 C CA . PRO A 1 92 ? 29.460 10.873 -4.328 1.00 42.03 92 PRO A CA 1
ATOM 715 C C . PRO A 1 92 ? 28.776 11.875 -3.398 1.00 42.03 92 PRO A C 1
ATOM 717 O O . PRO A 1 92 ? 28.167 12.838 -3.866 1.00 42.03 92 PRO A O 1
ATOM 720 N N . THR A 1 93 ? 28.842 11.613 -2.091 1.00 49.75 93 THR A N 1
ATOM 721 C CA . THR A 1 93 ? 28.323 12.459 -1.014 1.00 49.75 93 THR A CA 1
ATOM 722 C C . THR A 1 93 ? 29.004 13.827 -1.047 1.00 49.75 93 THR A C 1
ATOM 724 O O . THR A 1 93 ? 29.891 14.120 -0.255 1.00 49.75 93 THR A O 1
ATOM 727 N N . ASN A 1 94 ? 28.590 14.695 -1.963 1.00 48.97 94 ASN A N 1
ATOM 728 C CA . ASN A 1 94 ? 28.830 16.123 -1.863 1.00 48.97 94 ASN A CA 1
ATOM 729 C C . ASN A 1 94 ? 27.626 16.735 -1.148 1.00 48.97 94 ASN A C 1
ATOM 731 O O . ASN A 1 94 ? 26.669 17.180 -1.778 1.00 48.97 94 ASN A O 1
ATOM 735 N N . GLY A 1 95 ? 27.701 16.756 0.185 1.00 47.16 95 GLY A N 1
ATOM 736 C CA . GLY A 1 95 ? 27.008 17.776 0.973 1.00 47.16 95 GLY A CA 1
ATOM 737 C C . GLY A 1 95 ? 25.810 17.355 1.821 1.00 47.16 95 GLY A C 1
ATOM 738 O O . GLY A 1 95 ? 24.998 18.224 2.123 1.00 47.16 95 GLY A O 1
ATOM 739 N N . ILE A 1 96 ? 25.690 16.097 2.260 1.00 50.81 96 ILE A N 1
ATOM 740 C CA . ILE A 1 96 ? 24.863 15.810 3.445 1.00 50.81 96 ILE A CA 1
ATOM 741 C C . ILE A 1 96 ? 25.806 15.575 4.619 1.00 50.81 96 ILE A C 1
ATOM 743 O O . ILE A 1 96 ? 26.500 14.568 4.689 1.00 50.81 96 ILE A O 1
ATOM 747 N N . ASP A 1 97 ? 25.866 16.591 5.475 1.00 44.59 97 ASP A N 1
ATOM 748 C CA . ASP A 1 97 ? 26.623 16.645 6.721 1.00 44.59 97 ASP A CA 1
ATOM 749 C C . ASP A 1 97 ? 26.359 15.373 7.549 1.00 44.59 97 ASP A C 1
ATOM 751 O O . ASP A 1 97 ? 25.221 15.079 7.926 1.00 44.59 97 ASP A O 1
ATOM 755 N N . ASP A 1 98 ? 27.424 14.629 7.847 1.00 47.12 98 ASP A N 1
ATOM 756 C CA . ASP A 1 98 ? 27.460 13.336 8.554 1.00 47.12 98 ASP A CA 1
ATOM 757 C C . ASP A 1 98 ? 27.133 13.465 10.063 1.00 47.12 98 ASP A C 1
ATOM 759 O O . ASP A 1 98 ? 27.616 12.728 10.919 1.00 47.12 98 ASP A O 1
ATOM 763 N N . ARG A 1 99 ? 26.325 14.468 10.429 1.00 46.44 99 ARG A N 1
ATOM 764 C CA . ARG A 1 99 ? 26.001 14.841 11.816 1.00 46.44 99 ARG A CA 1
ATOM 765 C C . ARG A 1 99 ? 24.569 14.521 12.238 1.00 46.44 99 ARG A C 1
ATOM 767 O O . ARG A 1 99 ? 24.205 14.812 13.372 1.00 46.44 99 ARG A O 1
ATOM 774 N N . LEU A 1 100 ? 23.761 13.906 11.374 1.00 48.19 100 LEU A N 1
ATOM 775 C CA . LEU A 1 100 ? 22.387 13.503 11.715 1.00 48.19 100 LEU A CA 1
ATOM 776 C C . LEU A 1 100 ? 22.223 12.006 12.019 1.00 48.19 100 LEU A C 1
ATOM 778 O O . LEU A 1 100 ? 21.151 11.595 12.453 1.00 48.19 100 LEU A O 1
ATOM 782 N N . ILE A 1 101 ? 23.284 11.202 11.894 1.00 49.59 101 ILE A N 1
ATOM 783 C CA . ILE A 1 101 ? 23.295 9.791 12.319 1.00 49.59 101 ILE A CA 1
ATOM 784 C C . ILE A 1 101 ? 23.975 9.675 13.690 1.00 49.59 101 ILE A C 1
ATOM 786 O O . ILE A 1 101 ? 24.926 8.928 13.884 1.00 49.59 101 ILE A O 1
ATOM 790 N N . SER A 1 102 ? 23.524 10.466 14.662 1.00 45.66 102 SER A N 1
ATOM 791 C CA . SER A 1 102 ? 23.831 10.214 16.072 1.00 45.66 102 SER A CA 1
ATOM 792 C C . SER A 1 102 ? 22.813 10.921 16.960 1.00 45.66 102 SER A C 1
ATOM 794 O O . SER A 1 102 ? 23.077 11.963 17.551 1.00 45.66 102 SER A O 1
ATOM 796 N N . MET A 1 103 ? 21.606 10.363 17.035 1.00 38.75 103 MET A N 1
ATOM 797 C CA . MET A 1 103 ? 20.773 10.556 18.217 1.00 38.75 103 MET A CA 1
ATOM 798 C C . MET A 1 103 ? 20.853 9.277 19.047 1.00 38.75 103 MET A C 1
ATOM 800 O O . MET A 1 103 ? 20.252 8.272 18.662 1.00 38.75 103 MET A O 1
ATOM 804 N N . PRO A 1 104 ? 21.600 9.265 20.163 1.00 46.38 104 PRO A N 1
ATOM 805 C CA . PRO A 1 104 ? 21.417 8.221 21.149 1.00 46.38 104 PRO A CA 1
ATOM 806 C C . PRO A 1 104 ? 20.014 8.371 21.744 1.00 46.38 104 PRO A C 1
ATOM 808 O O . PRO A 1 104 ? 19.627 9.446 22.201 1.00 46.38 104 PRO A O 1
ATOM 811 N N . ASN A 1 105 ? 19.258 7.273 21.729 1.00 50.16 105 ASN A N 1
ATOM 812 C CA . ASN A 1 105 ? 18.115 7.077 22.612 1.00 50.16 105 ASN A CA 1
ATOM 813 C C . ASN A 1 105 ? 18.557 7.414 24.041 1.00 50.16 105 ASN A C 1
ATOM 815 O O . ASN A 1 105 ? 19.386 6.692 24.599 1.00 50.16 105 ASN A O 1
ATOM 819 N N . HIS A 1 106 ? 18.021 8.482 24.627 1.00 38.28 106 HIS A N 1
ATOM 820 C CA . HIS A 1 106 ? 18.118 8.690 26.065 1.00 38.28 106 HIS A CA 1
ATOM 821 C C . HIS A 1 106 ? 16.762 8.363 26.701 1.00 38.28 106 HIS A C 1
ATOM 823 O O . HIS A 1 106 ? 15.764 8.976 26.315 1.00 38.28 106 HIS A O 1
ATOM 829 N N . PRO A 1 107 ? 16.699 7.361 27.595 1.00 55.34 107 PRO A N 1
ATOM 830 C CA . PRO A 1 107 ? 15.522 7.085 28.404 1.00 55.34 107 PRO A CA 1
ATOM 831 C C . PRO A 1 107 ? 15.523 7.953 29.674 1.00 55.34 107 PRO A C 1
ATOM 833 O O . PRO A 1 107 ? 16.592 8.300 30.164 1.00 55.34 107 PRO A O 1
ATOM 836 N N . ASP A 1 108 ? 14.317 8.200 30.196 1.00 44.47 108 ASP A N 1
ATOM 837 C CA . ASP A 1 108 ? 13.975 8.716 31.536 1.00 44.47 108 ASP A CA 1
ATOM 838 C C . ASP A 1 108 ? 14.454 10.146 31.883 1.00 44.47 108 ASP A C 1
ATOM 840 O O . ASP A 1 108 ? 15.545 10.574 31.541 1.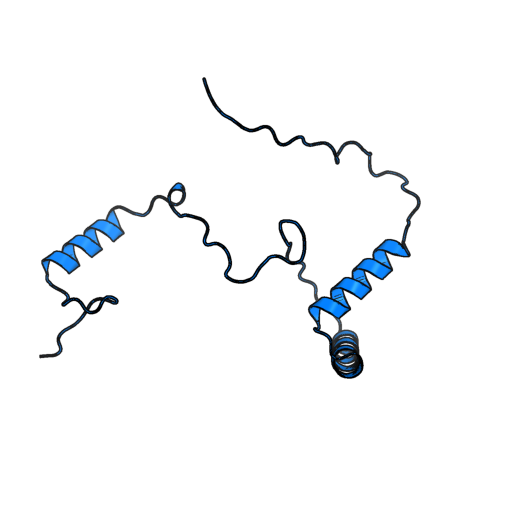00 44.47 108 ASP A O 1
ATOM 844 N N . GLY A 1 109 ? 13.660 11.027 32.499 1.00 44.38 109 GLY A N 1
ATOM 845 C CA . GLY A 1 109 ? 12.631 10.789 33.509 1.00 44.38 109 GLY A CA 1
ATOM 846 C C . GLY A 1 109 ? 13.263 10.875 34.904 1.00 44.38 109 GLY A C 1
ATOM 847 O O . GLY A 1 109 ? 14.232 10.169 35.158 1.00 44.38 109 GLY A O 1
ATOM 848 N N . THR A 1 110 ? 12.669 11.681 35.802 1.00 44.62 110 THR A N 1
ATOM 849 C CA . THR A 1 110 ? 13.030 11.945 37.228 1.00 44.62 110 THR A CA 1
ATOM 850 C C . THR A 1 110 ? 14.274 12.835 37.447 1.00 44.62 110 THR A C 1
ATOM 852 O O . THR A 1 110 ? 15.312 12.579 36.856 1.00 44.62 110 THR A O 1
ATOM 855 N N . GLU A 1 111 ? 14.284 13.921 38.232 1.00 41.47 111 GLU A N 1
ATOM 856 C CA . GLU A 1 111 ? 13.388 14.545 39.236 1.00 41.47 111 GLU A CA 1
ATOM 857 C C . GLU A 1 111 ? 13.440 16.083 39.127 1.00 41.47 111 GLU A C 1
ATOM 859 O O . GLU A 1 111 ? 14.492 16.613 38.695 1.00 41.47 111 GLU A O 1
#

Organism: NCBI:txid1645740

Sequence (111 aa):
METTRLRNGQPLTAEASDALVQEAETGFAPEQIRPRTADRPPLGYGTSFRVQFRVSSATFEALLARTRSENRGVSEIARLALERYLCDDTIPTNGIDDRLISMPNHPDGTE

pLDDT: mean 75.68, std 17.95, range [38.28, 96.25]

Radius of gyration: 25.66 Å; Cα contacts (8 Å, |Δi|>4): 24; chains: 1; bounding box: 70×33×57 Å

Solvent-accessible surface area (backbone atoms only — not comparable to full-atom values): 7640 Å² total; per-residue (Å²): 133,87,80,60,56,44,97,88,69,46,75,65,44,71,70,58,51,55,51,52,50,50,52,63,74,71,56,82,66,73,88,74,60,72,82,75,79,64,95,62,81,56,80,68,97,57,90,65,81,89,84,85,83,89,75,56,70,68,57,51,51,53,49,53,54,48,25,66,75,69,75,46,53,66,70,56,55,54,48,52,54,50,53,49,52,57,64,75,53,72,63,81,83,83,78,76,74,90,74,77,87,70,78,78,87,78,79,82,82,90,135

Foldseek 3Di:
DDFDADPVRHTDDPVNVVVVVVDVVVDDDPVPDDPDPDPDDDDPPDDDDDDDDDDDPVVVVVLVVVCVVVVHDSVVVVVVVVVVVVVVCPPVPDDDPPPPPDDPDDDDDDD

Secondary structure (DSSP, 8-state):
----B-TTS-B--HHHHHHHHHHHHH---GGG-PPPPPSS--SSSSPPP-------HHHHHHHHHHHHHHT--HHHHHHHHHHHHHHH------S--TTSS----------

Mean predicted aligned error: 17.81 Å